Protein AF-A0A7M7MJ68-F1 (afdb_monomer_lite)

Structure (mmCIF, N/CA/C/O backbone):
data_AF-A0A7M7MJ68-F1
#
_entry.id   AF-A0A7M7MJ68-F1
#
loop_
_atom_site.group_PDB
_atom_site.id
_atom_site.type_symbol
_atom_site.label_atom_id
_atom_site.label_alt_id
_atom_site.label_comp_id
_atom_site.label_asym_id
_atom_site.label_entity_id
_atom_site.label_seq_id
_atom_site.pdbx_PDB_ins_code
_atom_site.Cartn_x
_atom_site.Cartn_y
_atom_site.Cartn_z
_atom_site.occupancy
_atom_site.B_iso_or_equiv
_atom_site.auth_seq_id
_atom_site.auth_comp_id
_atom_site.auth_asym_id
_atom_site.auth_atom_id
_atom_site.pdbx_PDB_model_num
ATOM 1 N N . MET A 1 1 ? 21.989 1.775 -0.861 1.00 37.28 1 MET A N 1
ATOM 2 C CA . MET A 1 1 ? 23.064 1.283 -1.743 1.00 37.28 1 MET A CA 1
ATOM 3 C C . MET A 1 1 ? 23.348 2.398 -2.724 1.00 37.28 1 MET A C 1
ATOM 5 O O . MET A 1 1 ? 22.452 2.780 -3.461 1.00 37.28 1 MET A O 1
ATOM 9 N N . THR A 1 2 ? 24.511 3.025 -2.608 1.00 38.31 2 THR A N 1
ATOM 10 C CA . THR A 1 2 ? 24.963 4.107 -3.486 1.00 38.31 2 THR A CA 1
ATOM 11 C C . THR A 1 2 ? 25.362 3.492 -4.821 1.00 38.31 2 THR A C 1
ATOM 13 O O . THR A 1 2 ? 26.315 2.719 -4.873 1.00 38.31 2 THR A O 1
ATOM 16 N N . GLY A 1 3 ? 24.589 3.762 -5.873 1.00 35.62 3 GLY A N 1
ATOM 17 C CA . GLY A 1 3 ? 24.965 3.388 -7.231 1.00 35.62 3 GLY A CA 1
ATOM 18 C C . GLY A 1 3 ? 26.154 4.240 -7.649 1.00 35.62 3 GLY A C 1
ATOM 19 O O . GLY A 1 3 ? 25.997 5.434 -7.885 1.00 35.62 3 GLY A O 1
ATOM 20 N N . ASN A 1 4 ? 27.342 3.641 -7.677 1.00 37.09 4 ASN A N 1
ATOM 21 C CA . ASN A 1 4 ? 28.483 4.241 -8.349 1.00 37.09 4 ASN A CA 1
ATOM 22 C C . ASN A 1 4 ? 28.156 4.262 -9.842 1.00 37.09 4 ASN A C 1
ATOM 24 O O . ASN A 1 4 ? 28.160 3.220 -10.493 1.00 37.09 4 ASN A O 1
ATOM 28 N N . VAL A 1 5 ? 27.847 5.445 -10.367 1.00 40.28 5 VAL A N 1
ATOM 29 C CA . VAL A 1 5 ? 27.936 5.705 -11.801 1.00 40.28 5 VAL A CA 1
ATOM 30 C C . VAL A 1 5 ? 29.425 5.781 -12.100 1.00 40.28 5 VAL A C 1
ATOM 32 O O . VAL A 1 5 ? 30.068 6.803 -11.867 1.00 40.28 5 VAL A O 1
ATOM 35 N N . THR A 1 6 ? 30.000 4.660 -12.521 1.00 37.22 6 THR A N 1
ATOM 36 C CA . THR A 1 6 ? 31.328 4.656 -13.123 1.00 37.22 6 THR A CA 1
ATOM 37 C C . THR A 1 6 ? 31.174 5.337 -14.476 1.00 37.22 6 THR A C 1
ATOM 39 O O . THR A 1 6 ? 30.720 4.723 -15.436 1.00 37.22 6 THR A O 1
ATOM 42 N N . VAL A 1 7 ? 31.469 6.634 -14.533 1.00 37.94 7 VAL A N 1
ATOM 43 C CA . VAL A 1 7 ? 31.654 7.322 -15.808 1.00 37.94 7 VAL A CA 1
ATOM 44 C C . VAL A 1 7 ? 32.914 6.710 -16.405 1.00 37.94 7 VAL A C 1
ATOM 46 O O . VAL A 1 7 ? 34.008 6.918 -15.883 1.00 37.94 7 VAL A O 1
ATOM 49 N N . HIS A 1 8 ? 32.759 5.884 -17.436 1.00 37.69 8 HIS A N 1
ATOM 50 C CA . HIS A 1 8 ? 33.880 5.473 -18.268 1.00 37.69 8 HIS A CA 1
ATOM 51 C C . HIS A 1 8 ? 34.315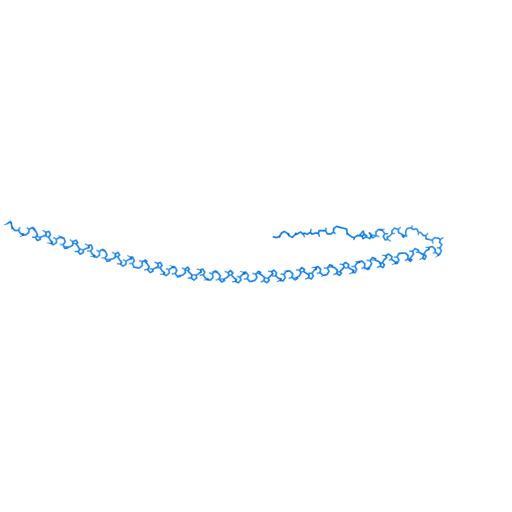 6.697 -19.085 1.00 37.69 8 HIS A C 1
ATOM 53 O O . HIS A 1 8 ? 33.897 6.895 -20.221 1.00 37.69 8 HIS A O 1
ATOM 59 N N . GLU A 1 9 ? 35.108 7.569 -18.460 1.00 46.34 9 GLU A N 1
ATOM 60 C CA . GLU A 1 9 ? 36.030 8.427 -19.194 1.00 46.34 9 GLU A CA 1
ATOM 61 C C . GLU A 1 9 ? 37.072 7.522 -19.867 1.00 46.34 9 GLU A C 1
ATOM 63 O O . GLU A 1 9 ? 37.619 6.621 -19.235 1.00 46.34 9 GLU A O 1
ATOM 68 N N . GLU A 1 10 ? 37.321 7.801 -21.146 1.00 52.50 10 GLU A N 1
ATOM 69 C CA . GLU A 1 10 ? 38.273 7.158 -22.063 1.00 52.50 10 GLU A CA 1
ATOM 70 C C . GLU A 1 10 ? 37.819 5.883 -22.791 1.00 52.50 10 GLU A C 1
ATOM 72 O O . GLU A 1 10 ? 38.078 4.759 -22.371 1.00 52.50 10 GLU A O 1
ATOM 77 N N . ALA A 1 11 ? 37.318 6.084 -24.015 1.00 38.62 11 ALA A N 1
ATOM 78 C CA . ALA A 1 11 ? 37.774 5.312 -25.171 1.00 38.62 11 ALA A CA 1
ATOM 79 C C . ALA A 1 11 ? 37.545 6.097 -26.477 1.00 38.62 11 ALA A C 1
ATOM 81 O O . ALA A 1 11 ? 36.457 6.083 -27.042 1.00 38.62 11 ALA A O 1
ATOM 82 N N . GLY A 1 12 ? 38.607 6.752 -26.959 1.00 40.28 12 GLY A N 1
ATOM 83 C CA . GLY A 1 12 ? 38.731 7.232 -28.338 1.00 40.28 12 GLY A CA 1
ATOM 84 C C . GLY A 1 12 ? 38.077 8.585 -28.617 1.00 40.28 12 GLY A C 1
ATOM 85 O O . GLY A 1 12 ? 36.864 8.736 -28.566 1.00 40.28 12 GLY A O 1
ATOM 86 N N . LEU A 1 13 ? 38.893 9.580 -28.970 1.00 44.41 13 LEU A N 1
ATOM 87 C CA . LEU A 1 13 ? 38.422 10.783 -29.652 1.00 44.41 13 LEU A CA 1
ATOM 88 C C . LEU A 1 13 ? 37.587 10.361 -30.870 1.00 44.41 13 LEU A C 1
ATOM 90 O O . LEU A 1 13 ? 38.153 9.906 -31.861 1.00 44.41 13 LEU A O 1
ATOM 94 N N . VAL A 1 14 ? 36.263 10.522 -30.803 1.00 48.34 14 VAL A N 1
ATOM 95 C CA . VAL A 1 14 ? 35.415 10.547 -32.000 1.00 48.34 14 VAL A CA 1
ATOM 96 C C . VAL A 1 14 ? 36.003 11.630 -32.905 1.00 48.34 14 VAL A C 1
ATOM 98 O O . VAL A 1 14 ? 36.075 12.784 -32.461 1.00 48.34 14 VAL A O 1
ATOM 101 N N . PRO A 1 15 ? 36.466 11.304 -34.129 1.00 50.25 15 PRO A N 1
ATOM 102 C CA . PRO A 1 15 ? 36.958 12.318 -35.040 1.00 50.25 15 PRO A CA 1
ATOM 103 C C . PRO A 1 15 ? 35.855 13.350 -35.233 1.00 50.25 15 PRO A C 1
ATOM 105 O O . PRO A 1 15 ? 34.744 13.015 -35.650 1.00 50.25 15 PRO A O 1
ATOM 108 N N . THR A 1 16 ? 36.111 14.604 -34.868 1.00 55.25 16 THR A N 1
ATOM 109 C CA . THR A 1 16 ? 35.090 15.639 -35.042 1.00 55.25 16 THR A CA 1
ATOM 110 C C . THR A 1 16 ? 34.801 15.801 -36.531 1.00 55.25 16 THR A C 1
ATOM 112 O O . THR A 1 16 ? 35.663 15.551 -37.377 1.00 55.25 16 THR A O 1
ATOM 115 N N . SER A 1 17 ? 33.608 16.279 -36.887 1.00 52.72 17 SER A N 1
ATOM 116 C CA . SER A 1 17 ? 33.256 16.560 -38.289 1.00 52.72 17 SER A CA 1
ATOM 117 C C . SER A 1 17 ? 34.311 17.442 -38.976 1.00 52.72 17 SER A C 1
ATOM 119 O O . SER A 1 17 ? 34.560 17.309 -40.165 1.00 52.72 17 SER A O 1
ATOM 121 N N . GLN A 1 18 ? 34.987 18.303 -38.210 1.00 48.75 18 GLN A N 1
ATOM 122 C CA . GLN A 1 18 ? 36.106 19.128 -38.668 1.00 48.75 18 GLN A CA 1
ATOM 123 C C . GLN A 1 18 ? 37.388 18.338 -38.953 1.00 48.75 18 GLN A C 1
ATOM 125 O O . GLN A 1 18 ? 38.058 18.656 -39.927 1.00 48.75 18 GLN A O 1
ATOM 130 N N . GLN A 1 19 ? 37.711 17.306 -38.171 1.00 54.25 19 GLN A N 1
ATOM 131 C CA . GLN A 1 19 ? 38.866 16.432 -38.418 1.00 54.25 19 GLN A CA 1
ATOM 132 C C . GLN A 1 19 ? 38.672 15.554 -39.661 1.00 54.25 19 GLN A C 1
ATOM 134 O O . GLN A 1 19 ? 39.630 15.294 -40.384 1.00 54.25 19 GLN A O 1
ATOM 139 N N . LEU A 1 20 ? 37.426 15.169 -39.956 1.00 53.72 20 LEU A N 1
ATOM 140 C CA . LEU A 1 20 ? 37.065 14.499 -41.210 1.00 53.72 20 LEU A CA 1
ATOM 141 C C . LEU A 1 20 ? 37.148 15.451 -42.418 1.00 53.72 20 LEU A C 1
ATOM 143 O O . LEU A 1 20 ? 37.425 15.015 -43.530 1.00 53.72 20 LEU A O 1
ATOM 147 N N . LEU A 1 21 ? 36.939 16.757 -42.205 1.00 52.16 21 LEU A N 1
ATOM 148 C CA . LEU A 1 21 ? 36.882 17.767 -43.268 1.00 52.16 21 LEU A CA 1
ATOM 149 C C . LEU A 1 21 ? 38.212 18.488 -43.546 1.00 52.16 21 LEU A C 1
ATOM 151 O O . LEU A 1 21 ? 38.379 19.047 -44.628 1.00 52.16 21 LEU A O 1
ATOM 155 N N . THR A 1 22 ? 39.180 18.474 -42.624 1.00 53.56 22 THR A N 1
ATOM 156 C CA . THR A 1 22 ? 40.481 19.160 -42.789 1.00 53.56 22 THR A CA 1
ATOM 157 C C . THR A 1 22 ? 41.324 18.651 -43.961 1.00 53.56 22 THR A C 1
ATOM 159 O O . THR A 1 22 ? 42.250 19.329 -44.388 1.00 53.56 22 THR A O 1
ATOM 162 N N . GLY A 1 23 ? 40.973 17.494 -44.515 1.00 47.38 23 GLY A N 1
ATOM 163 C CA . GLY A 1 23 ? 41.588 16.911 -45.700 1.00 47.38 23 GLY A CA 1
ATOM 164 C C . GLY A 1 23 ? 41.073 17.414 -47.057 1.00 47.38 23 GLY A C 1
ATOM 165 O O . GLY A 1 23 ? 41.645 17.076 -48.088 1.00 47.38 23 GLY A O 1
ATOM 166 N N . PHE A 1 24 ? 39.997 18.209 -47.075 1.00 47.88 24 PHE A N 1
ATOM 167 C CA . PHE A 1 24 ? 39.330 18.670 -48.303 1.00 47.88 24 PHE A CA 1
ATOM 168 C C . PHE A 1 24 ? 39.857 20.012 -48.841 1.00 47.88 24 PHE A C 1
ATOM 170 O O . PHE A 1 24 ? 39.396 20.471 -49.884 1.00 47.88 24 PHE A O 1
ATOM 177 N N . ALA A 1 25 ? 40.773 20.677 -48.127 1.00 47.44 25 ALA A N 1
ATOM 178 C CA . ALA A 1 25 ? 41.186 22.050 -48.434 1.00 47.44 25 ALA A CA 1
ATOM 179 C C . ALA A 1 25 ? 42.385 22.168 -49.395 1.00 47.44 25 ALA A C 1
ATOM 181 O O . ALA A 1 25 ? 42.712 23.283 -49.798 1.00 47.44 25 ALA A O 1
ATOM 182 N N . GLU A 1 26 ? 43.025 21.062 -49.781 1.00 50.34 26 GLU A N 1
ATOM 183 C CA . GLU A 1 26 ? 44.130 21.078 -50.745 1.00 50.34 26 GLU A CA 1
ATOM 184 C C . GLU A 1 26 ? 43.728 20.339 -52.026 1.00 50.34 26 GLU A C 1
ATOM 186 O O . GLU A 1 26 ? 43.480 19.135 -52.017 1.00 50.34 26 GLU A O 1
ATOM 191 N N . GLU A 1 27 ? 43.645 21.074 -53.140 1.00 47.41 27 GLU A N 1
ATOM 192 C CA . GLU A 1 27 ? 43.479 20.498 -54.478 1.00 47.41 27 GLU A CA 1
ATOM 193 C C . GLU A 1 27 ? 44.678 19.582 -54.800 1.00 47.41 27 GLU A C 1
ATOM 195 O O . GLU A 1 27 ? 45.815 20.064 -54.852 1.00 47.41 27 GLU A O 1
ATOM 200 N N . PRO A 1 28 ? 44.477 18.274 -55.059 1.00 51.44 28 PRO A N 1
ATOM 201 C CA . PRO A 1 28 ? 45.574 17.394 -55.421 1.00 51.44 28 PRO A CA 1
ATOM 202 C C . PRO A 1 28 ? 45.905 17.600 -56.900 1.00 51.44 28 PRO A C 1
ATOM 204 O O . PRO A 1 28 ? 45.267 17.049 -57.797 1.00 51.44 28 PRO A O 1
ATOM 207 N N . ASN A 1 29 ? 46.936 18.395 -57.162 1.00 52.28 29 ASN A N 1
ATOM 208 C CA . ASN A 1 29 ? 47.487 18.602 -58.496 1.00 52.28 29 ASN A CA 1
ATOM 209 C C . ASN A 1 29 ? 48.436 17.440 -58.877 1.00 52.28 29 ASN A C 1
ATOM 211 O O . ASN A 1 29 ? 49.609 17.670 -59.130 1.00 52.28 29 ASN A O 1
ATOM 215 N N . ASP A 1 30 ? 47.957 16.189 -58.810 1.00 51.00 30 ASP A N 1
ATOM 216 C CA . ASP A 1 30 ? 48.544 15.004 -59.466 1.00 51.00 30 ASP A CA 1
ATOM 217 C C . ASP A 1 30 ? 47.667 13.755 -59.227 1.00 51.00 30 ASP A C 1
ATOM 219 O O . ASP A 1 30 ? 47.378 13.375 -58.089 1.00 51.00 30 ASP A O 1
ATOM 223 N N . SER A 1 31 ? 47.236 13.091 -60.306 1.00 52.19 31 SER A N 1
ATOM 224 C CA . SER A 1 31 ? 46.158 12.076 -60.280 1.00 52.19 31 SER A CA 1
ATOM 225 C C . SER A 1 31 ? 46.410 10.835 -59.402 1.00 52.19 31 SER A C 1
ATOM 227 O O . SER A 1 31 ? 45.450 10.240 -58.924 1.00 52.19 31 SER A O 1
ATOM 229 N N . LEU A 1 32 ? 47.669 10.478 -59.110 1.00 50.03 32 LEU A N 1
ATOM 230 C CA . LEU A 1 32 ? 48.012 9.369 -58.199 1.00 50.03 32 LEU A CA 1
ATOM 231 C C . LEU A 1 32 ? 47.960 9.757 -56.711 1.00 50.03 32 LEU A C 1
ATOM 233 O O . LEU A 1 32 ? 47.700 8.908 -55.859 1.00 50.03 32 LEU A O 1
ATOM 237 N N . TYR A 1 33 ? 48.204 11.028 -56.379 1.00 52.06 33 TYR A N 1
ATOM 238 C CA . TYR A 1 33 ? 48.145 11.509 -54.995 1.00 52.06 33 TYR A CA 1
ATOM 239 C C . TYR A 1 33 ? 46.695 11.665 -54.519 1.00 52.06 33 TYR A C 1
ATOM 241 O O . TYR A 1 33 ? 46.392 11.379 -53.361 1.00 52.06 33 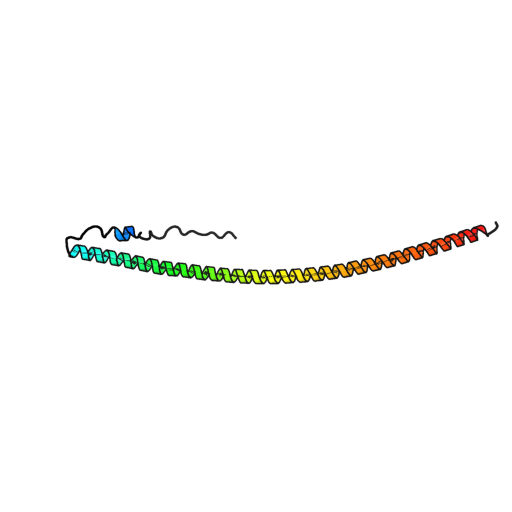TYR A O 1
ATOM 249 N N . GLY A 1 34 ? 45.785 12.037 -55.428 1.00 54.84 34 GLY A N 1
ATOM 250 C CA . GLY A 1 34 ? 44.349 12.118 -55.148 1.00 54.84 34 GLY A CA 1
ATOM 251 C C . GLY A 1 34 ? 43.719 10.765 -54.794 1.00 54.84 34 GLY A C 1
ATOM 252 O O . GLY A 1 34 ? 42.983 10.677 -53.814 1.00 54.84 34 GLY A O 1
ATOM 253 N N . GLU A 1 35 ? 44.048 9.687 -55.518 1.00 59.03 35 GLU A N 1
ATOM 254 C CA . GLU A 1 35 ? 43.515 8.341 -55.232 1.00 59.03 35 GLU A CA 1
ATOM 255 C C . GLU A 1 35 ? 43.963 7.804 -53.863 1.00 59.03 35 GLU A C 1
ATOM 257 O O . GLU A 1 35 ? 43.161 7.225 -53.123 1.00 59.03 35 GLU A O 1
ATOM 262 N N . SER A 1 36 ? 45.223 8.044 -53.481 1.00 65.44 36 SER A N 1
ATOM 263 C CA . SER A 1 36 ? 45.747 7.636 -52.170 1.00 65.44 36 SER A CA 1
ATOM 264 C C . SER A 1 36 ? 45.052 8.365 -51.015 1.00 65.44 36 SER A C 1
ATOM 266 O O . SER A 1 36 ? 44.791 7.760 -49.970 1.00 65.44 36 SER A O 1
ATOM 268 N N . GLN A 1 37 ? 44.737 9.652 -51.184 1.00 62.84 37 GLN A N 1
ATOM 269 C CA . GLN A 1 37 ? 44.022 10.431 -50.171 1.00 62.84 37 GLN A CA 1
ATOM 270 C C . GLN A 1 37 ? 42.564 9.977 -50.053 1.00 62.84 37 GLN A C 1
ATOM 272 O O . GLN A 1 37 ? 42.100 9.717 -48.947 1.00 62.84 37 GLN A O 1
ATOM 277 N N . ILE A 1 38 ? 41.872 9.775 -51.181 1.00 69.62 38 ILE A N 1
ATOM 278 C CA . ILE A 1 38 ? 40.493 9.259 -51.213 1.00 69.62 38 ILE A CA 1
ATOM 279 C C . ILE A 1 38 ? 40.396 7.893 -50.524 1.00 69.62 38 ILE A C 1
ATOM 281 O O . ILE A 1 38 ? 39.501 7.685 -49.709 1.00 69.62 38 ILE A O 1
ATOM 285 N N . THR A 1 39 ? 41.341 6.989 -50.786 1.00 73.88 39 THR A N 1
ATOM 286 C CA . THR A 1 39 ? 41.380 5.662 -50.146 1.00 73.88 39 THR A CA 1
ATOM 287 C C . THR A 1 39 ? 41.548 5.771 -48.628 1.00 73.88 39 THR A C 1
ATOM 289 O O . THR A 1 39 ? 40.869 5.078 -47.877 1.00 73.88 39 THR A O 1
ATOM 292 N N . THR A 1 40 ? 42.401 6.690 -48.167 1.00 70.44 40 THR A N 1
ATOM 293 C CA . THR A 1 40 ? 42.604 6.946 -46.731 1.00 70.44 40 THR A CA 1
ATOM 294 C C . THR A 1 40 ? 41.347 7.524 -46.070 1.00 70.44 40 THR A C 1
ATOM 296 O O . THR A 1 40 ? 41.029 7.165 -44.938 1.00 70.44 40 THR A O 1
ATOM 299 N N . TYR A 1 41 ? 40.604 8.393 -46.766 1.00 70.69 41 TYR A N 1
ATOM 300 C CA . TYR A 1 41 ? 39.328 8.904 -46.257 1.00 70.69 41 TYR A CA 1
ATOM 301 C C . TYR A 1 41 ? 38.259 7.817 -46.196 1.00 70.69 41 TYR A C 1
ATOM 303 O O . TYR A 1 41 ? 37.531 7.748 -45.215 1.00 70.69 41 TYR A O 1
ATOM 311 N N . LEU A 1 42 ? 38.167 6.955 -47.209 1.00 73.31 42 LEU A N 1
ATOM 312 C CA . LEU A 1 42 ? 37.205 5.853 -47.202 1.00 73.31 42 LEU A CA 1
ATOM 313 C C . LEU A 1 42 ? 37.446 4.898 -46.023 1.00 73.31 42 LEU A C 1
ATOM 315 O O . LEU A 1 42 ? 36.495 4.590 -45.315 1.00 73.31 42 LEU A O 1
ATOM 319 N N . ASP A 1 43 ? 38.702 4.532 -45.747 1.00 74.38 43 ASP A N 1
ATOM 320 C CA . ASP A 1 43 ? 39.067 3.692 -44.592 1.00 74.38 43 ASP A CA 1
ATOM 321 C C . ASP A 1 43 ? 38.739 4.367 -43.243 1.00 74.38 43 ASP A C 1
ATOM 323 O O . ASP A 1 43 ? 38.296 3.711 -42.299 1.00 74.38 43 ASP A O 1
ATOM 327 N N . SER A 1 44 ? 38.905 5.693 -43.131 1.00 72.62 44 SER A N 1
ATOM 328 C CA . SER A 1 44 ? 38.549 6.413 -41.899 1.00 72.62 44 SER A CA 1
ATOM 329 C C . SER A 1 44 ? 37.036 6.547 -41.705 1.00 72.62 44 SER A C 1
ATOM 331 O O . SER A 1 44 ? 36.558 6.431 -40.575 1.00 72.62 44 SER A O 1
ATOM 333 N N . PHE A 1 45 ? 36.276 6.731 -42.789 1.00 74.19 45 PHE A N 1
ATOM 334 C CA . PHE A 1 45 ? 34.815 6.715 -42.750 1.00 74.19 45 PHE A CA 1
ATOM 335 C C . PHE A 1 45 ? 34.270 5.331 -42.401 1.00 74.19 45 PHE A C 1
ATOM 337 O O . PHE A 1 45 ? 33.366 5.245 -41.576 1.00 74.19 45 PHE A O 1
ATOM 344 N N . GLU A 1 46 ? 34.829 4.262 -42.969 1.00 82.12 46 GLU A N 1
ATOM 345 C CA . GLU A 1 46 ? 34.431 2.883 -42.666 1.00 82.12 46 GLU A CA 1
ATOM 346 C C . GLU A 1 46 ? 34.617 2.577 -41.172 1.00 82.12 46 GLU A C 1
ATOM 348 O O . GLU A 1 46 ? 33.668 2.176 -40.502 1.00 82.12 46 GLU A O 1
ATOM 353 N N . LYS A 1 47 ? 35.774 2.929 -40.599 1.00 77.69 47 LYS A N 1
ATOM 354 C CA . LYS A 1 47 ? 36.031 2.794 -39.153 1.00 77.69 47 LYS A CA 1
ATOM 355 C C . LYS A 1 47 ? 35.094 3.632 -38.284 1.00 77.69 47 LYS A C 1
ATOM 357 O O . LYS A 1 47 ? 34.708 3.203 -37.198 1.00 77.69 47 LYS A O 1
ATOM 362 N N . ALA A 1 48 ? 34.740 4.839 -38.728 1.00 74.69 48 ALA A N 1
ATOM 363 C CA . ALA A 1 48 ? 33.792 5.682 -38.005 1.00 74.69 48 ALA A CA 1
ATOM 364 C C . ALA A 1 48 ? 32.380 5.075 -38.009 1.00 74.69 48 ALA A C 1
ATOM 366 O O . ALA A 1 48 ? 31.690 5.143 -36.993 1.00 74.69 48 ALA A O 1
ATOM 367 N N . VAL A 1 49 ? 31.966 4.458 -39.120 1.00 80.81 49 VAL A N 1
ATOM 368 C CA . VAL A 1 49 ? 30.693 3.731 -39.216 1.00 80.81 49 VAL A CA 1
ATOM 369 C C . VAL A 1 49 ? 30.699 2.518 -38.289 1.00 80.81 49 VAL A C 1
ATOM 371 O O . VAL A 1 49 ? 29.796 2.410 -37.465 1.00 80.81 49 VAL A O 1
ATOM 374 N N . GLU A 1 50 ? 31.738 1.679 -38.331 1.00 82.12 50 GLU A N 1
ATOM 375 C CA . GLU A 1 50 ? 31.864 0.514 -37.439 1.00 82.12 50 GLU A CA 1
ATOM 376 C C . GLU A 1 50 ? 31.780 0.909 -35.955 1.00 82.12 50 GLU A C 1
ATOM 378 O O . GLU A 1 50 ? 31.099 0.258 -35.161 1.00 82.12 50 GLU A O 1
ATOM 383 N N . TYR A 1 51 ? 32.437 2.009 -35.573 1.00 81.00 51 TYR A N 1
ATOM 384 C CA . TYR A 1 51 ? 32.382 2.521 -34.204 1.00 81.00 51 TYR A CA 1
ATOM 385 C C . TYR A 1 51 ? 30.976 2.991 -33.813 1.00 81.00 51 TYR A C 1
ATOM 387 O O . TYR A 1 51 ? 30.510 2.702 -32.710 1.00 81.00 51 TYR A O 1
ATOM 395 N N . LEU A 1 52 ? 30.288 3.711 -34.704 1.00 82.69 52 LEU A N 1
ATOM 396 C CA . LEU A 1 52 ? 28.928 4.183 -34.447 1.00 82.69 52 LEU A CA 1
ATOM 397 C C . LEU A 1 52 ? 27.935 3.021 -34.337 1.00 82.69 52 LEU A C 1
ATOM 399 O O . LEU A 1 52 ? 27.089 3.048 -33.448 1.00 82.69 52 LEU A O 1
ATOM 403 N N . GLU A 1 53 ? 28.065 1.986 -35.168 1.00 88.12 53 GLU A N 1
ATOM 404 C CA . GLU A 1 53 ? 27.232 0.777 -35.100 1.00 88.12 53 GLU A CA 1
ATOM 405 C C . GLU A 1 53 ? 27.456 -0.005 -33.793 1.00 88.12 53 GLU A C 1
ATOM 407 O O . GLU A 1 53 ? 26.502 -0.475 -33.158 1.00 88.12 53 GLU A O 1
ATOM 412 N N . ALA A 1 54 ? 28.713 -0.113 -33.346 1.00 85.50 54 ALA A N 1
ATOM 413 C CA . ALA A 1 54 ? 29.043 -0.713 -32.056 1.00 85.50 54 ALA A CA 1
ATOM 414 C C . ALA A 1 54 ? 28.446 0.099 -30.894 1.00 85.50 54 ALA A C 1
ATOM 416 O O . ALA A 1 54 ? 27.791 -0.463 -30.014 1.00 85.50 54 ALA A O 1
ATOM 417 N N . SER A 1 55 ? 28.597 1.425 -30.933 1.00 83.62 55 SER A N 1
ATOM 418 C CA . SER A 1 55 ? 28.051 2.331 -29.921 1.00 83.62 55 SER A CA 1
ATOM 419 C C . SER A 1 55 ? 26.518 2.301 -29.877 1.00 83.62 55 SER A C 1
ATOM 421 O O . SER A 1 55 ? 25.936 2.248 -28.795 1.00 83.62 55 SER A O 1
ATOM 423 N N . GLU A 1 56 ? 25.844 2.255 -31.030 1.00 88.31 56 GLU A N 1
ATOM 424 C CA . GLU A 1 56 ? 24.388 2.086 -31.108 1.00 88.31 56 GLU A CA 1
ATOM 425 C C . GLU A 1 56 ? 23.946 0.778 -30.440 1.00 88.31 56 GLU A C 1
ATOM 427 O O . GLU A 1 56 ? 22.976 0.758 -29.678 1.00 88.31 56 GLU A O 1
ATOM 432 N N . THR A 1 57 ? 24.680 -0.308 -30.686 1.00 91.94 57 THR A N 1
ATOM 433 C CA . THR A 1 57 ? 24.399 -1.616 -30.088 1.00 91.94 57 THR A CA 1
ATOM 434 C C . THR A 1 57 ? 24.526 -1.577 -28.563 1.00 91.94 57 THR A C 1
ATOM 436 O O . THR A 1 57 ? 23.653 -2.096 -27.862 1.00 91.94 57 THR A O 1
ATOM 439 N N . GLU A 1 58 ? 25.573 -0.937 -28.040 1.00 91.25 58 GLU A N 1
ATOM 440 C CA . GLU A 1 58 ? 25.786 -0.772 -26.597 1.00 91.25 58 GLU A CA 1
ATOM 441 C C . GLU A 1 58 ? 24.690 0.080 -25.950 1.00 91.25 58 GLU A C 1
ATOM 443 O O . GLU A 1 58 ? 24.080 -0.348 -24.966 1.00 91.25 58 GLU A O 1
ATOM 448 N N . PHE A 1 59 ? 24.364 1.237 -26.535 1.00 92.25 59 PHE A N 1
ATOM 449 C CA . PHE A 1 59 ? 23.295 2.094 -26.018 1.00 92.25 59 PHE A CA 1
ATOM 450 C C . PHE A 1 59 ? 21.940 1.397 -26.038 1.00 92.25 59 PHE A C 1
ATOM 452 O O . PHE A 1 59 ? 21.151 1.534 -25.103 1.00 92.25 59 PHE A O 1
ATOM 459 N N . ARG A 1 60 ? 21.658 0.608 -27.076 1.00 93.94 60 ARG A N 1
ATOM 460 C CA . ARG A 1 60 ? 20.419 -0.163 -27.148 1.00 93.94 60 ARG A CA 1
ATOM 461 C C . ARG A 1 60 ? 20.333 -1.205 -26.031 1.00 93.94 60 ARG A C 1
ATOM 463 O O . ARG A 1 60 ? 19.277 -1.341 -25.417 1.00 93.94 60 ARG A O 1
ATOM 470 N N . ALA A 1 61 ? 21.434 -1.891 -25.729 1.00 93.81 61 ALA A N 1
ATOM 471 C CA . ALA A 1 61 ? 21.490 -2.833 -24.615 1.00 93.81 61 ALA A CA 1
ATOM 472 C C . ALA A 1 61 ? 21.295 -2.137 -23.255 1.00 93.81 61 ALA A C 1
ATOM 474 O O . ALA A 1 61 ? 20.621 -2.677 -22.374 1.00 93.81 61 ALA A O 1
ATOM 475 N N . GLU A 1 62 ? 21.842 -0.930 -23.084 1.00 96.50 62 GLU A N 1
ATOM 476 C CA . GLU A 1 62 ? 21.633 -0.123 -21.879 1.00 96.50 62 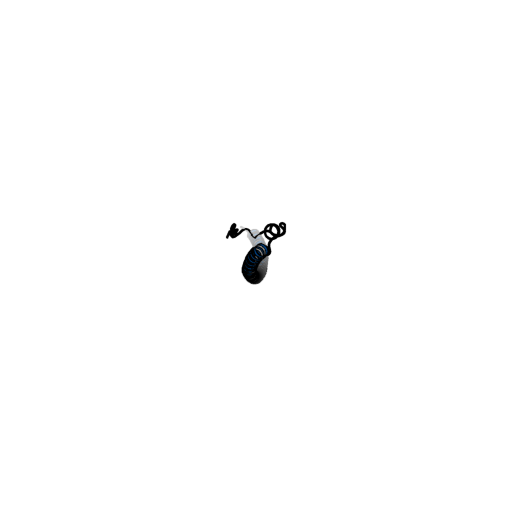GLU A CA 1
ATOM 477 C C . GLU A 1 62 ? 20.163 0.291 -21.718 1.00 96.50 62 GLU A C 1
ATOM 479 O O . GLU A 1 62 ? 19.595 0.140 -20.632 1.00 96.50 62 GLU A O 1
ATOM 484 N N . VAL A 1 63 ? 19.516 0.738 -22.800 1.00 96.69 63 VAL A N 1
ATOM 485 C CA . VAL A 1 63 ? 18.082 1.068 -22.809 1.00 96.69 63 VAL A CA 1
ATOM 486 C C . VAL A 1 63 ? 17.241 -0.147 -22.419 1.00 96.69 63 VAL A C 1
ATOM 488 O O . VAL A 1 63 ? 16.403 -0.039 -21.524 1.00 96.69 63 VAL A O 1
ATOM 491 N N . ASP A 1 64 ? 17.505 -1.316 -23.007 1.00 97.62 64 ASP A N 1
ATOM 492 C CA . ASP A 1 64 ? 16.783 -2.553 -22.683 1.00 97.62 64 ASP A CA 1
ATOM 493 C C . ASP A 1 64 ? 16.957 -2.946 -21.201 1.00 97.62 64 ASP A C 1
ATOM 495 O O . ASP A 1 64 ? 16.008 -3.380 -20.534 1.00 97.62 64 ASP A O 1
ATOM 499 N N . ALA A 1 65 ? 18.159 -2.758 -20.646 1.00 97.19 65 ALA A N 1
ATOM 500 C CA . ALA A 1 65 ? 18.437 -3.020 -19.238 1.00 97.19 65 ALA A CA 1
ATOM 501 C C . ALA A 1 65 ? 17.690 -2.049 -18.307 1.00 97.19 65 ALA A C 1
ATOM 503 O O . ALA A 1 65 ? 17.117 -2.481 -17.299 1.00 97.19 65 ALA A O 1
ATOM 504 N N . LEU A 1 66 ? 17.664 -0.755 -18.637 1.00 97.75 66 LEU A N 1
ATOM 505 C CA . LEU A 1 66 ? 16.924 0.261 -17.883 1.00 97.75 66 LEU A CA 1
ATOM 506 C C . LEU A 1 66 ? 15.415 0.006 -17.934 1.00 97.75 66 LEU A C 1
ATOM 508 O O . LEU A 1 66 ? 14.751 0.049 -16.896 1.00 97.75 66 LEU A O 1
ATOM 512 N N . ASP A 1 67 ? 14.881 -0.361 -19.096 1.00 98.31 67 ASP A N 1
ATOM 513 C CA . ASP A 1 67 ? 13.479 -0.748 -19.260 1.00 98.31 67 ASP A CA 1
ATOM 514 C C . ASP A 1 67 ? 13.111 -1.939 -18.371 1.00 98.31 67 ASP A C 1
ATOM 516 O O . ASP A 1 67 ? 12.054 -1.952 -17.726 1.00 98.31 67 ASP A O 1
ATOM 520 N N . GLN A 1 68 ? 13.988 -2.941 -18.282 1.00 97.94 68 GLN A N 1
ATOM 521 C CA . GLN A 1 68 ? 13.772 -4.078 -17.394 1.00 97.94 68 GLN A CA 1
ATOM 522 C C . GLN A 1 68 ? 13.805 -3.664 -15.915 1.00 97.94 68 GLN A C 1
ATOM 524 O O . GLN A 1 68 ? 12.994 -4.153 -15.121 1.00 97.94 68 GLN A O 1
ATOM 529 N N . GLN A 1 69 ? 14.699 -2.749 -15.528 1.00 98.25 69 GLN A N 1
ATOM 530 C CA . GLN A 1 69 ? 14.732 -2.211 -14.166 1.00 98.25 69 GLN A CA 1
ATOM 531 C C . GLN A 1 69 ? 13.444 -1.456 -13.825 1.00 98.25 69 GLN A C 1
ATOM 533 O O . GLN A 1 69 ? 12.879 -1.685 -12.755 1.00 98.25 69 GLN A O 1
ATOM 538 N N . ILE A 1 70 ? 12.931 -0.626 -14.738 1.00 97.62 70 ILE A N 1
ATOM 539 C CA . ILE A 1 70 ? 11.666 0.101 -14.559 1.00 97.62 70 ILE A CA 1
ATOM 540 C C . ILE A 1 70 ? 10.510 -0.878 -14.328 1.00 97.62 70 ILE A C 1
ATOM 542 O O . ILE A 1 70 ? 9.744 -0.718 -13.376 1.00 97.62 70 ILE A O 1
ATOM 546 N N . ARG A 1 71 ? 10.407 -1.939 -15.140 1.00 98.12 71 ARG A N 1
ATOM 547 C CA . ARG A 1 71 ? 9.373 -2.976 -14.963 1.00 98.12 71 ARG A CA 1
ATOM 548 C C . ARG A 1 71 ? 9.475 -3.658 -13.601 1.00 98.12 71 ARG A C 1
ATOM 550 O O . ARG A 1 71 ? 8.456 -3.861 -12.943 1.00 98.12 71 ARG A O 1
ATOM 557 N N . ASN A 1 72 ? 10.692 -3.977 -13.163 1.00 98.06 72 ASN A N 1
ATOM 558 C CA . ASN A 1 72 ? 10.922 -4.602 -11.862 1.00 98.06 72 ASN A CA 1
ATOM 559 C C . ASN A 1 72 ? 10.518 -3.675 -10.705 1.00 98.06 72 ASN A C 1
ATOM 561 O O . ASN A 1 72 ? 9.868 -4.128 -9.762 1.00 98.06 72 ASN A O 1
ATOM 565 N N . TYR A 1 73 ? 10.863 -2.385 -10.778 1.00 98.25 73 TYR A N 1
ATOM 566 C CA . TYR A 1 73 ? 10.482 -1.409 -9.757 1.00 98.25 73 TYR A CA 1
ATOM 567 C C . TYR A 1 73 ? 8.972 -1.184 -9.699 1.00 98.25 73 TYR A C 1
ATOM 569 O O . TYR A 1 73 ? 8.419 -1.138 -8.602 1.00 98.25 73 TYR A O 1
ATOM 577 N N . ASN A 1 74 ? 8.295 -1.117 -10.845 1.00 98.31 74 ASN A N 1
ATOM 578 C CA . ASN A 1 74 ? 6.837 -0.999 -10.885 1.00 98.31 74 ASN A CA 1
ATOM 579 C C . ASN A 1 74 ? 6.156 -2.215 -10.240 1.00 98.31 74 ASN A C 1
ATOM 581 O O . ASN A 1 74 ? 5.301 -2.046 -9.376 1.00 98.31 74 ASN A O 1
ATOM 585 N N . ALA A 1 75 ? 6.609 -3.433 -10.553 1.00 98.12 75 ALA A N 1
ATOM 586 C CA . ALA A 1 75 ? 6.074 -4.644 -9.928 1.00 98.12 75 ALA A CA 1
ATOM 587 C C . ALA A 1 75 ? 6.285 -4.673 -8.400 1.00 98.12 75 ALA A C 1
ATOM 589 O O . ALA A 1 75 ? 5.448 -5.184 -7.656 1.00 98.12 75 ALA A O 1
ATOM 590 N N . GLU A 1 76 ? 7.404 -4.137 -7.911 1.00 98.31 76 GLU A N 1
ATOM 591 C CA . GLU A 1 76 ? 7.663 -4.028 -6.474 1.00 98.31 76 GLU A CA 1
ATOM 592 C C . GLU A 1 76 ? 6.793 -2.952 -5.803 1.00 98.31 76 GLU A C 1
ATOM 594 O O . GLU A 1 76 ? 6.330 -3.154 -4.678 1.00 98.31 76 GLU A O 1
ATOM 599 N N . LEU A 1 77 ? 6.529 -1.831 -6.483 1.00 97.94 77 LEU A N 1
ATOM 600 C CA . LEU A 1 77 ? 5.593 -0.811 -6.005 1.00 97.94 77 LEU A CA 1
ATOM 601 C C . LEU A 1 77 ? 4.178 -1.375 -5.861 1.00 97.94 77 LEU A C 1
ATOM 603 O O . LEU A 1 77 ? 3.560 -1.169 -4.815 1.00 97.94 77 LEU A O 1
ATOM 607 N N . ASP A 1 78 ? 3.710 -2.144 -6.844 1.00 98.06 78 ASP A N 1
ATOM 608 C CA . ASP A 1 78 ? 2.390 -2.780 -6.808 1.00 98.06 78 ASP A CA 1
ATOM 609 C C . ASP A 1 78 ? 2.263 -3.734 -5.611 1.00 98.06 78 ASP A C 1
ATOM 611 O O . ASP A 1 78 ? 1.342 -3.608 -4.799 1.00 98.06 78 ASP A O 1
ATOM 615 N N . ARG A 1 79 ? 3.252 -4.615 -5.401 1.00 98.00 79 ARG A N 1
ATOM 616 C CA . ARG A 1 79 ? 3.280 -5.521 -4.234 1.00 98.00 79 ARG A CA 1
ATOM 617 C C . ARG A 1 79 ? 3.251 -4.770 -2.906 1.00 98.00 79 ARG A C 1
ATOM 619 O O . ARG A 1 79 ? 2.603 -5.202 -1.952 1.00 98.00 79 ARG A O 1
ATOM 626 N N . ARG A 1 80 ? 3.970 -3.648 -2.810 1.00 97.88 80 ARG A N 1
ATOM 627 C CA . ARG A 1 80 ? 3.992 -2.821 -1.594 1.00 97.88 80 ARG A CA 1
ATOM 628 C C . ARG A 1 80 ? 2.662 -2.122 -1.356 1.00 97.88 80 ARG A C 1
ATOM 630 O O . ARG A 1 80 ? 2.240 -2.034 -0.203 1.00 97.88 80 ARG A O 1
ATOM 637 N N . ALA A 1 81 ? 2.001 -1.657 -2.411 1.00 98.25 81 ALA A N 1
ATOM 638 C CA . ALA A 1 81 ? 0.672 -1.069 -2.321 1.00 98.25 81 ALA A CA 1
ATOM 639 C C . ALA A 1 81 ? -0.360 -2.099 -1.825 1.00 98.25 81 ALA A C 1
ATOM 641 O O . ALA A 1 81 ? -1.120 -1.809 -0.899 1.00 98.25 81 ALA A O 1
ATOM 642 N N . GLU A 1 82 ? -0.325 -3.325 -2.354 1.00 98.06 82 GLU A N 1
ATOM 643 C CA . GLU A 1 82 ? -1.169 -4.435 -1.889 1.00 98.06 82 GLU A CA 1
ATOM 644 C C . GLU A 1 82 ? -0.908 -4.777 -0.415 1.00 98.06 82 GLU A C 1
ATOM 646 O O . GLU A 1 82 ? -1.841 -4.880 0.388 1.00 98.06 82 GLU A O 1
ATOM 651 N N . ALA A 1 83 ? 0.364 -4.897 -0.022 1.00 97.94 83 ALA A N 1
ATOM 652 C CA . ALA A 1 83 ? 0.737 -5.175 1.362 1.00 97.94 83 ALA A CA 1
ATOM 653 C C . ALA A 1 83 ? 0.266 -4.069 2.322 1.00 97.94 83 ALA A C 1
ATOM 655 O O . ALA A 1 83 ? -0.234 -4.367 3.411 1.00 97.94 83 ALA A O 1
ATOM 656 N N . LEU A 1 84 ? 0.384 -2.799 1.919 1.00 97.94 84 LEU A N 1
ATOM 657 C CA . LEU A 1 84 ? -0.104 -1.663 2.698 1.00 97.94 84 LEU A CA 1
ATOM 658 C C . LEU A 1 84 ? -1.627 -1.714 2.865 1.00 97.94 84 LEU A C 1
ATOM 660 O O . LEU A 1 84 ? -2.117 -1.534 3.981 1.00 97.94 84 LEU A O 1
ATOM 664 N N . SER A 1 85 ? -2.360 -2.012 1.790 1.00 98.06 85 SER A N 1
ATOM 665 C CA . SER A 1 85 ? -3.818 -2.162 1.825 1.00 98.06 85 SER A CA 1
ATOM 666 C C . SER A 1 85 ? -4.248 -3.255 2.813 1.00 98.06 85 SER A C 1
ATOM 668 O O . SER A 1 85 ? -5.094 -3.021 3.679 1.00 98.06 85 SER A O 1
ATOM 670 N N . LEU A 1 86 ? -3.577 -4.411 2.790 1.00 98.25 86 LEU A N 1
ATOM 671 C CA . LEU A 1 86 ? -3.848 -5.507 3.724 1.00 98.25 86 LEU A CA 1
ATOM 672 C C . LEU A 1 86 ? -3.580 -5.116 5.187 1.00 98.25 86 LEU A C 1
ATOM 674 O O . LEU A 1 86 ? -4.316 -5.513 6.095 1.00 98.25 86 LEU A O 1
ATOM 678 N N . VAL A 1 87 ? -2.514 -4.354 5.448 1.00 98.25 87 VAL A N 1
ATOM 679 C CA . VAL A 1 87 ? -2.208 -3.856 6.799 1.00 98.25 87 VAL A CA 1
ATOM 680 C C . VAL A 1 87 ? -3.274 -2.866 7.268 1.00 98.25 87 VAL A C 1
ATOM 682 O O . VAL A 1 87 ? -3.720 -2.963 8.412 1.00 98.25 87 VAL A O 1
ATOM 685 N N . GLN A 1 88 ? -3.722 -1.959 6.398 1.00 98.25 88 GLN A N 1
ATOM 686 C CA . GLN A 1 88 ? -4.798 -1.013 6.705 1.00 98.25 88 GLN A CA 1
ATOM 687 C C . GLN A 1 88 ? -6.111 -1.735 7.029 1.00 98.25 88 GLN A C 1
ATOM 689 O O . GLN A 1 88 ? -6.761 -1.400 8.019 1.00 98.25 88 GLN A O 1
ATOM 694 N N . GLU A 1 89 ? -6.466 -2.774 6.270 1.00 98.38 89 GLU A N 1
ATOM 695 C CA . GLU A 1 89 ? -7.652 -3.591 6.541 1.00 98.38 89 GLU A CA 1
ATOM 696 C C . GLU A 1 89 ? -7.565 -4.280 7.914 1.00 98.38 89 GLU A C 1
ATOM 698 O O . GLU A 1 89 ? -8.506 -4.238 8.711 1.00 98.38 89 GLU A O 1
ATOM 703 N N . LYS A 1 90 ? -6.410 -4.880 8.235 1.00 98.31 90 LYS A N 1
ATOM 704 C CA . LYS A 1 90 ? -6.174 -5.510 9.544 1.00 98.31 90 LYS A CA 1
ATOM 705 C C . LYS A 1 90 ? -6.253 -4.501 10.690 1.00 98.31 90 LYS A C 1
ATOM 707 O O . LYS A 1 90 ? -6.786 -4.833 11.750 1.00 98.31 90 LYS A O 1
ATOM 712 N N . LEU A 1 91 ? -5.736 -3.288 10.493 1.00 98.12 91 LEU A N 1
ATOM 713 C CA . LEU A 1 91 ? -5.810 -2.214 11.481 1.00 98.12 91 LEU A CA 1
ATOM 714 C C . LEU A 1 91 ? -7.264 -1.795 11.729 1.00 98.12 91 LEU A C 1
ATOM 716 O O . LEU A 1 91 ? -7.677 -1.696 12.883 1.00 98.12 91 LEU A O 1
ATOM 720 N N . ALA A 1 92 ? -8.046 -1.611 10.662 1.00 98.19 92 ALA A N 1
ATOM 721 C CA . ALA A 1 92 ? -9.457 -1.245 10.751 1.00 98.19 92 ALA A CA 1
ATOM 722 C C . ALA A 1 92 ? -10.270 -2.301 11.518 1.00 98.19 92 ALA A C 1
ATOM 724 O O . ALA A 1 92 ? -11.009 -1.956 12.440 1.00 98.19 92 ALA A O 1
ATOM 725 N N . LYS A 1 93 ? -10.060 -3.590 11.215 1.00 98.31 93 LYS A N 1
ATOM 726 C CA . LYS A 1 93 ? -10.693 -4.705 11.941 1.00 98.31 93 LYS A CA 1
ATOM 727 C C . LYS A 1 93 ? -10.352 -4.690 13.432 1.00 98.31 93 LYS A C 1
ATOM 729 O O . LYS A 1 93 ? -11.246 -4.773 14.270 1.00 98.31 93 LYS A O 1
ATOM 734 N N . ARG A 1 94 ? -9.074 -4.508 13.784 1.00 98.19 94 ARG A N 1
ATOM 735 C CA . ARG A 1 94 ? -8.655 -4.410 15.194 1.00 98.19 94 ARG A CA 1
ATOM 736 C C . ARG A 1 94 ? -9.250 -3.196 15.905 1.00 98.19 94 ARG A C 1
ATOM 738 O O . ARG A 1 94 ? -9.624 -3.302 17.070 1.00 98.19 94 ARG A O 1
ATOM 745 N N . ALA A 1 95 ? -9.340 -2.052 15.232 1.00 98.31 95 ALA A N 1
ATOM 746 C CA . ALA A 1 95 ? -9.966 -0.859 15.795 1.00 98.31 95 ALA A CA 1
ATOM 747 C C . ALA A 1 95 ? -11.460 -1.090 16.081 1.00 98.31 95 ALA A C 1
ATOM 749 O O . ALA A 1 95 ? -11.952 -0.697 17.139 1.00 98.31 95 ALA A O 1
ATOM 750 N N . GLU A 1 96 ? -12.167 -1.785 15.186 1.00 98.44 96 GLU A N 1
ATOM 751 C CA . GLU A 1 96 ? -13.564 -2.173 15.393 1.00 98.44 96 GLU A CA 1
ATOM 752 C C . GLU A 1 96 ? -13.724 -3.117 16.597 1.00 98.44 96 GLU A C 1
ATOM 754 O O . GLU A 1 96 ? -14.594 -2.905 17.447 1.00 98.44 96 GLU A O 1
ATOM 759 N N . GLU A 1 97 ? -12.869 -4.136 16.708 1.00 98.50 97 GLU A N 1
ATOM 760 C CA . GLU A 1 97 ? -12.856 -5.069 17.843 1.00 98.50 97 GLU A CA 1
ATOM 761 C C . GLU A 1 97 ? -12.611 -4.347 19.175 1.00 98.50 97 GLU A C 1
ATOM 763 O O . GLU A 1 97 ? -13.342 -4.574 20.143 1.00 98.50 97 GLU A O 1
ATOM 768 N N . LEU A 1 98 ? -11.642 -3.426 19.216 1.00 98.31 98 LEU A N 1
ATOM 769 C CA . LEU A 1 98 ? -11.373 -2.593 20.390 1.00 98.31 98 LEU A CA 1
ATOM 770 C C . LEU A 1 98 ? -12.568 -1.706 20.747 1.00 98.31 98 LEU A C 1
ATOM 772 O O . LEU A 1 98 ? -12.915 -1.598 21.922 1.00 98.31 98 LEU A O 1
ATOM 776 N N . GLY A 1 99 ? -13.239 -1.119 19.753 1.00 98.50 99 GLY A N 1
ATOM 777 C CA . GLY A 1 99 ? -14.454 -0.331 19.966 1.00 98.50 99 GLY A CA 1
ATOM 778 C C . GLY A 1 99 ? -15.590 -1.159 20.575 1.00 98.50 99 GLY A C 1
ATOM 779 O O . GLY A 1 99 ? -16.229 -0.729 21.539 1.00 98.50 99 GLY A O 1
ATOM 780 N N . LYS A 1 100 ? -15.809 -2.383 20.075 1.00 98.44 100 LYS A N 1
ATOM 781 C CA . LYS A 1 100 ? -16.790 -3.327 20.643 1.00 98.44 100 LYS A CA 1
ATOM 782 C C . LYS A 1 100 ? -16.436 -3.707 22.080 1.00 98.44 100 LYS A C 1
ATOM 784 O O . LYS A 1 100 ? -17.314 -3.718 22.943 1.00 98.44 100 LYS A O 1
ATOM 789 N N . PHE A 1 101 ? -15.162 -3.986 22.344 1.00 98.31 101 PHE A N 1
ATOM 790 C CA . PHE A 1 101 ? -14.680 -4.332 23.678 1.00 98.31 101 PHE A CA 1
ATOM 791 C C . PHE A 1 101 ? -14.847 -3.174 24.673 1.00 98.31 101 PHE A C 1
ATOM 793 O O . PHE A 1 101 ? -15.404 -3.369 25.752 1.00 98.31 101 PHE A O 1
ATOM 800 N N . ALA A 1 102 ? -14.460 -1.956 24.289 1.00 98.38 102 ALA A N 1
ATOM 801 C CA . ALA A 1 102 ? -14.633 -0.761 25.112 1.00 98.38 102 ALA A CA 1
ATOM 802 C C . ALA A 1 102 ? -16.112 -0.501 25.439 1.00 98.38 102 ALA A C 1
ATOM 804 O O . ALA A 1 102 ? -16.457 -0.214 26.585 1.00 98.38 102 ALA A O 1
ATOM 805 N N . LYS A 1 103 ? -17.008 -0.678 24.457 1.00 98.31 103 LYS A N 1
ATOM 806 C CA . LYS A 1 103 ? -18.456 -0.564 24.675 1.00 98.31 103 LYS A CA 1
ATOM 807 C C . LYS A 1 103 ? -18.967 -1.601 25.676 1.00 98.31 103 LYS A C 1
ATOM 809 O O . LYS A 1 103 ? -19.773 -1.267 26.541 1.00 98.31 103 LYS A O 1
ATOM 814 N N . LYS A 1 104 ? -18.487 -2.844 25.587 1.00 98.44 104 LYS A N 1
ATOM 815 C CA . LYS A 1 104 ? -18.844 -3.903 26.539 1.00 98.44 104 LYS A CA 1
ATOM 816 C C . LYS A 1 104 ? -18.414 -3.539 27.963 1.00 98.44 104 LYS A C 1
ATOM 818 O O . LYS A 1 104 ? -19.251 -3.577 28.859 1.00 98.44 104 LYS A O 1
ATOM 823 N N . LEU A 1 105 ? -17.165 -3.107 28.149 1.00 98.06 105 LEU A N 1
ATOM 824 C CA . LEU A 1 105 ? -16.668 -2.654 29.453 1.00 98.06 105 LEU A CA 1
ATOM 825 C C . LEU A 1 105 ? -17.473 -1.473 30.004 1.00 98.06 105 LEU A C 1
ATOM 827 O O . LEU A 1 105 ? -17.806 -1.452 31.185 1.00 98.06 105 LEU A O 1
ATOM 831 N N . SER A 1 106 ? -17.826 -0.507 29.155 1.00 98.25 106 SER A N 1
ATOM 832 C CA . SER A 1 106 ? -18.641 0.637 29.570 1.00 98.25 106 SER A CA 1
ATOM 833 C C . SER A 1 106 ? -20.025 0.210 30.066 1.00 98.25 106 SER A C 1
ATOM 835 O O . SER A 1 106 ? -20.496 0.744 31.069 1.00 98.25 106 SER A O 1
ATOM 837 N N . ASN A 1 107 ? -20.665 -0.756 29.401 1.00 98.44 107 ASN A N 1
ATOM 838 C CA . ASN A 1 107 ? -21.962 -1.287 29.824 1.00 98.44 107 ASN A CA 1
ATOM 839 C C . ASN A 1 107 ? -21.864 -2.060 31.148 1.00 98.44 107 ASN A C 1
ATOM 841 O O . ASN A 1 107 ? -22.732 -1.925 32.011 1.00 98.44 107 ASN A O 1
ATOM 845 N N . GLU A 1 108 ? -20.808 -2.859 31.321 1.00 98.31 108 GLU A N 1
ATOM 846 C CA . GLU A 1 108 ? -20.558 -3.591 32.567 1.00 98.31 108 GLU A CA 1
ATOM 847 C C . GLU A 1 108 ? -20.329 -2.624 33.736 1.00 98.31 108 GLU A C 1
ATOM 849 O O . GLU A 1 108 ? -20.967 -2.763 34.777 1.00 98.31 108 GLU A O 1
ATOM 854 N N . LEU A 1 109 ? -19.505 -1.586 33.549 1.00 98.25 109 LEU A N 1
ATOM 855 C CA . LEU A 1 109 ? -19.290 -0.539 34.556 1.00 98.25 109 LEU A CA 1
ATOM 856 C C . LEU A 1 109 ? -20.582 0.195 34.922 1.00 98.25 109 LEU A C 1
ATOM 858 O O . LEU A 1 109 ? -20.830 0.445 36.100 1.00 98.25 109 LEU A O 1
ATOM 862 N N . HIS A 1 110 ? -21.414 0.521 33.931 1.00 97.75 110 HIS A N 1
ATOM 863 C CA . HIS A 1 110 ? -22.711 1.143 34.181 1.00 97.75 110 HIS A CA 1
ATOM 864 C C . HIS A 1 110 ? -23.603 0.246 35.049 1.00 97.75 110 HIS A C 1
ATOM 866 O O . HIS A 1 110 ? -24.122 0.700 36.065 1.00 97.75 110 HIS A O 1
ATOM 872 N N . THR A 1 111 ? -23.680 -1.044 34.710 1.00 98.19 111 THR A N 1
ATOM 873 C CA . THR A 1 111 ? -24.450 -2.040 35.471 1.00 98.19 111 THR A CA 1
ATOM 874 C C . THR A 1 111 ? -23.955 -2.146 36.916 1.00 98.19 111 THR A C 1
ATOM 876 O O . THR A 1 111 ? -24.752 -2.129 37.853 1.00 98.19 111 THR A O 1
ATOM 879 N N . TYR A 1 112 ? -22.636 -2.209 37.127 1.00 98.19 112 TYR A N 1
ATOM 880 C CA . TYR A 1 112 ? -22.071 -2.257 38.477 1.00 98.19 112 TYR A CA 1
ATOM 881 C C . TYR A 1 112 ? -22.365 -0.988 39.280 1.00 98.19 112 TYR A C 1
ATOM 883 O O . TYR A 1 112 ? -22.717 -1.092 40.454 1.00 98.19 112 TYR A O 1
ATOM 891 N N . ASN A 1 113 ? -22.290 0.193 38.662 1.00 98.19 113 ASN A N 1
ATOM 892 C CA . ASN A 1 113 ? -22.655 1.444 39.328 1.00 98.19 113 ASN A CA 1
ATOM 893 C C . ASN A 1 113 ? -24.124 1.445 39.771 1.00 98.19 113 ASN A C 1
ATOM 895 O O . ASN A 1 113 ? -24.414 1.802 40.911 1.00 98.19 113 ASN A O 1
ATOM 899 N N . GLU A 1 114 ? -25.052 0.996 38.922 1.00 97.88 114 GLU A N 1
ATOM 900 C CA . GLU A 1 114 ? -26.467 0.877 39.300 1.00 97.88 114 GLU A CA 1
ATOM 901 C C . GLU A 1 114 ? -26.674 -0.085 40.479 1.00 97.88 114 GLU A C 1
ATOM 903 O O . GLU A 1 114 ? -27.430 0.209 41.411 1.00 97.88 114 GLU A O 1
ATOM 908 N N . MET A 1 115 ? -25.966 -1.219 40.479 1.00 97.94 115 MET A N 1
ATOM 909 C CA . MET A 1 115 ? -26.008 -2.178 41.584 1.00 97.94 115 MET A CA 1
ATOM 910 C C . MET A 1 115 ? -25.489 -1.575 42.893 1.00 97.94 115 MET A C 1
ATOM 912 O O . MET A 1 115 ? -26.110 -1.793 43.937 1.00 97.94 115 MET A O 1
ATOM 916 N N . ILE A 1 116 ? -24.394 -0.808 42.841 1.00 97.69 116 ILE A N 1
ATOM 917 C CA . ILE A 1 116 ? -23.824 -0.109 44.000 1.00 97.69 116 ILE A CA 1
ATOM 918 C C . ILE A 1 116 ? -24.842 0.881 44.563 1.00 97.69 116 ILE A C 1
ATOM 920 O O . ILE A 1 116 ? -25.194 0.765 45.735 1.00 97.69 116 ILE A O 1
ATOM 924 N N . TYR A 1 117 ? -25.403 1.766 43.734 1.00 96.88 117 TYR A N 1
ATOM 925 C CA . TYR A 1 117 ? -26.396 2.748 44.188 1.00 96.88 117 TYR A CA 1
ATOM 926 C C . TYR A 1 117 ? -27.635 2.092 44.813 1.00 96.88 117 TYR A C 1
ATOM 928 O O . TYR A 1 117 ? -28.140 2.534 45.848 1.00 96.88 117 TYR A O 1
ATOM 936 N N . SER A 1 118 ? -28.123 0.997 44.222 1.00 97.25 118 SER A N 1
ATOM 937 C CA . SER A 1 118 ? -29.217 0.211 44.804 1.00 97.25 118 SER A CA 1
ATOM 938 C C . SER A 1 118 ? -28.822 -0.399 46.158 1.00 97.25 118 SER A C 1
ATOM 940 O O . SER A 1 118 ? -29.618 -0.382 47.102 1.00 97.25 118 SER A O 1
ATOM 942 N N . GLY A 1 119 ? -27.609 -0.946 46.265 1.00 97.44 119 GLY A N 1
ATOM 943 C CA . GLY A 1 119 ? -27.067 -1.507 47.502 1.00 97.44 119 GLY A CA 1
ATOM 944 C C . GLY A 1 11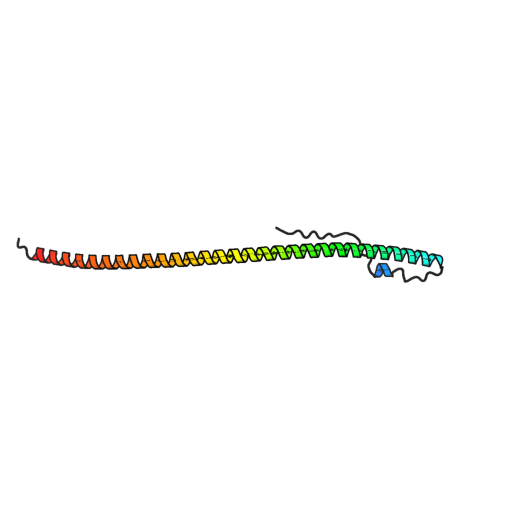9 ? -26.958 -0.465 48.614 1.00 97.44 119 GLY A C 1
ATOM 945 O O . GLY A 1 119 ? -27.461 -0.695 49.713 1.00 97.44 119 GLY A O 1
ATOM 946 N N . GLU A 1 120 ? -26.391 0.702 48.307 1.00 97.38 120 GLU A N 1
ATOM 947 C CA . GLU A 1 120 ? -26.281 1.840 49.223 1.00 97.38 120 GLU A CA 1
ATOM 948 C C . GLU A 1 120 ? -27.659 2.292 49.715 1.00 97.38 120 GLU A C 1
ATOM 950 O O . GLU A 1 120 ? -27.875 2.411 50.920 1.00 97.38 120 GLU A O 1
ATOM 955 N N . SER A 1 121 ? -28.636 2.438 48.811 1.00 96.88 121 SER A N 1
ATOM 956 C CA . SER A 1 121 ? -30.003 2.824 49.183 1.00 96.88 121 SER A CA 1
ATOM 957 C C . SER A 1 121 ? -30.652 1.829 50.149 1.00 96.88 121 SER A C 1
ATOM 959 O O . SER A 1 121 ? -31.296 2.230 51.123 1.00 96.88 121 SER A O 1
ATOM 961 N N . LYS A 1 122 ? -30.480 0.522 49.910 1.00 97.38 122 LYS A N 1
ATOM 962 C CA . LYS A 1 122 ? -30.992 -0.530 50.802 1.00 97.38 122 LYS A CA 1
ATOM 963 C C . LYS A 1 122 ? -30.301 -0.494 52.164 1.00 97.38 122 LYS A C 1
ATOM 965 O O . LYS A 1 122 ? -30.985 -0.590 53.181 1.00 97.38 122 LYS A O 1
ATOM 970 N N . LEU A 1 123 ? -28.979 -0.319 52.189 1.00 97.44 123 LEU A N 1
ATOM 971 C CA . LEU A 1 123 ? -28.206 -0.224 53.425 1.00 97.44 123 LEU A CA 1
ATOM 972 C C . LEU A 1 123 ? -28.648 0.980 54.265 1.00 97.44 123 LEU A C 1
ATOM 974 O O . LEU A 1 123 ? -28.892 0.830 55.459 1.00 97.44 123 LEU A O 1
ATOM 978 N N . SER A 1 124 ? -28.831 2.152 53.647 1.00 96.69 124 SER A N 1
ATOM 979 C CA . SER A 1 124 ? -29.313 3.350 54.342 1.00 96.69 124 SER A CA 1
ATOM 980 C C . SER A 1 124 ? -30.689 3.148 54.980 1.00 96.69 124 SER A C 1
ATOM 982 O O . SER A 1 124 ? -30.920 3.625 56.089 1.00 96.69 124 SER A O 1
ATOM 984 N N . ARG A 1 125 ? -31.602 2.425 54.315 1.00 96.12 125 ARG A N 1
ATOM 985 C CA . ARG A 1 125 ? -32.917 2.092 54.893 1.00 96.12 125 ARG A CA 1
ATOM 986 C C . ARG A 1 125 ? -32.778 1.183 56.110 1.00 96.12 125 ARG A C 1
ATOM 988 O O . ARG A 1 125 ? -33.317 1.508 57.158 1.00 96.12 125 ARG A O 1
ATOM 995 N N . LEU A 1 126 ? -31.999 0.107 55.992 1.00 96.56 126 LEU A N 1
ATOM 996 C CA . LEU A 1 126 ? -31.765 -0.826 57.098 1.00 96.56 126 LEU A CA 1
ATOM 997 C C . LEU A 1 126 ? -31.120 -0.145 58.311 1.00 96.56 126 LEU A C 1
ATOM 999 O O . LEU A 1 126 ? -31.508 -0.424 59.441 1.00 96.56 126 LEU A O 1
ATOM 1003 N N . LEU A 1 127 ? -30.161 0.761 58.090 1.00 95.38 127 LEU A N 1
ATOM 1004 C CA . LEU A 1 127 ? -29.539 1.537 59.167 1.00 95.38 127 LEU A CA 1
ATOM 1005 C C . LEU A 1 127 ? -30.560 2.421 59.890 1.00 95.38 127 LEU A C 1
ATOM 1007 O O . LEU A 1 127 ? -30.594 2.430 61.119 1.00 95.38 127 LEU A O 1
ATOM 1011 N N . LYS A 1 128 ? -31.432 3.099 59.138 1.00 94.81 128 LYS A N 1
ATOM 1012 C CA . LYS A 1 128 ? -32.501 3.929 59.704 1.00 94.81 128 LYS A CA 1
ATOM 1013 C C . LYS A 1 128 ? -33.505 3.103 60.514 1.00 94.81 128 LYS A C 1
ATOM 1015 O O . LYS A 1 128 ? -33.898 3.516 61.603 1.00 94.81 128 LYS A O 1
ATOM 1020 N N . ASP A 1 129 ? -33.899 1.939 60.005 1.00 94.94 129 ASP A N 1
ATOM 1021 C CA . ASP A 1 129 ? -34.812 1.034 60.710 1.00 94.94 129 ASP A CA 1
ATOM 1022 C C . ASP A 1 129 ? -34.178 0.523 62.018 1.00 94.94 129 ASP A C 1
ATOM 1024 O O . ASP A 1 129 ? -34.830 0.509 63.062 1.00 94.94 129 ASP A O 1
ATOM 1028 N N . LEU A 1 130 ? -32.885 0.174 61.995 1.00 92.94 130 LEU A N 1
ATOM 1029 C CA . LEU A 1 130 ? -32.134 -0.266 63.176 1.00 92.94 130 LEU A CA 1
ATOM 1030 C C . LEU A 1 130 ? -32.039 0.831 64.250 1.00 92.94 130 LEU A C 1
ATOM 1032 O O . LEU A 1 130 ? -32.208 0.550 65.438 1.00 92.94 130 LEU A O 1
ATOM 1036 N N . GLU A 1 131 ? -31.765 2.074 63.847 1.00 91.62 131 GLU A N 1
ATOM 1037 C CA . GLU A 1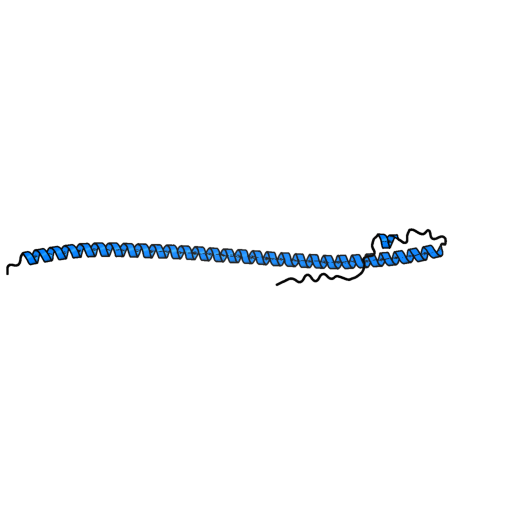 131 ? -31.770 3.230 64.752 1.00 91.62 131 GLU A CA 1
ATOM 1038 C C . GLU A 1 131 ? -33.145 3.430 65.398 1.00 91.62 131 GLU A C 1
ATOM 1040 O O . GLU A 1 131 ? -33.225 3.640 66.609 1.00 91.62 131 GLU A O 1
ATOM 1045 N N . GLY A 1 132 ? -34.223 3.289 64.621 1.00 87.31 132 GLY A N 1
ATOM 1046 C CA . GLY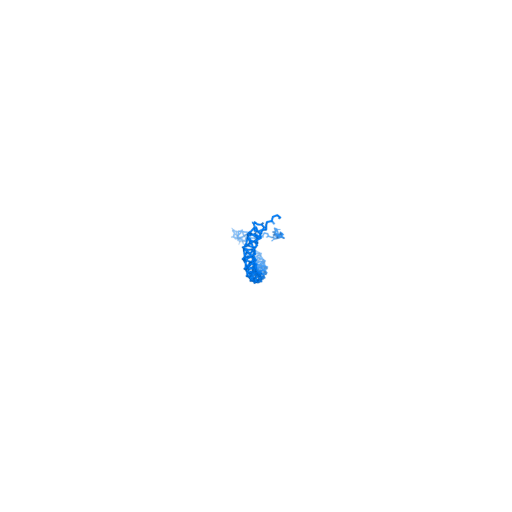 A 1 132 ? -35.592 3.362 65.129 1.00 87.31 132 GLY A CA 1
ATOM 1047 C C . GLY A 1 132 ? -35.905 2.290 66.176 1.00 87.31 132 GLY A C 1
ATOM 1048 O O . GLY A 1 132 ? -36.504 2.598 67.203 1.00 87.31 132 GLY A O 1
ATOM 1049 N N . VAL A 1 133 ? -35.452 1.049 65.968 1.00 87.56 133 VAL A N 1
ATOM 1050 C CA . VAL A 1 133 ? -35.633 -0.046 66.941 1.00 87.56 133 VAL A CA 1
ATOM 1051 C C . VAL A 1 133 ? -34.854 0.214 68.232 1.00 87.56 133 VAL A C 1
ATOM 1053 O O . VAL A 1 133 ? -35.396 0.014 69.318 1.00 87.56 133 VAL A O 1
ATOM 1056 N N . LYS A 1 134 ? -33.610 0.708 68.145 1.00 81.06 134 LYS A N 1
ATOM 1057 C CA . LYS A 1 134 ? -32.812 1.055 69.336 1.00 81.06 134 LYS A CA 1
ATOM 1058 C C . LYS A 1 134 ? -33.461 2.145 70.187 1.00 81.06 134 LYS A C 1
ATOM 1060 O O . LYS A 1 134 ? -33.345 2.101 71.403 1.00 81.06 134 LYS A O 1
ATOM 1065 N N . GLN A 1 135 ? -34.152 3.101 69.569 1.00 76.06 135 GLN A N 1
ATOM 1066 C CA . GLN A 1 135 ? -34.860 4.165 70.290 1.00 76.06 135 GLN A CA 1
ATOM 1067 C C . GLN A 1 135 ? -36.148 3.686 70.985 1.00 76.06 135 GLN A C 1
ATOM 1069 O O . GLN A 1 135 ? -36.702 4.418 71.799 1.00 76.06 135 GLN A O 1
ATOM 1074 N N . GLN A 1 136 ? -36.638 2.483 70.669 1.00 72.00 136 GLN A N 1
ATOM 1075 C CA . GLN A 1 136 ? -37.884 1.923 71.205 1.00 72.00 136 GLN A CA 1
ATOM 1076 C C . GLN A 1 136 ? -37.674 0.846 72.282 1.00 72.00 136 GLN A C 1
ATOM 1078 O O . GLN A 1 136 ? -38.658 0.377 72.853 1.00 72.00 136 GLN A O 1
ATOM 1083 N N . GLN A 1 137 ? -36.433 0.448 72.582 1.00 53.34 137 GLN A N 1
ATOM 1084 C CA . GLN A 1 137 ? -36.139 -0.427 73.721 1.00 53.34 137 GLN A CA 1
ATOM 1085 C C . GLN A 1 137 ? -35.950 0.419 74.993 1.00 53.34 137 GLN A C 1
ATOM 1087 O O . GLN A 1 137 ? -35.024 1.229 75.021 1.00 53.34 137 GLN A O 1
ATOM 1092 N N . PRO A 1 138 ? -36.805 0.280 76.026 1.00 55.50 138 PRO A N 1
ATOM 1093 C CA . PRO A 1 138 ? -36.529 0.858 77.337 1.00 55.50 138 PRO A CA 1
ATOM 1094 C C . PRO A 1 138 ? -35.420 0.057 78.039 1.00 55.50 138 PRO A C 1
ATOM 1096 O O . PRO A 1 138 ? -35.311 -1.149 77.804 1.00 55.50 138 PRO A O 1
ATOM 1099 N N . ASP A 1 139 ? -34.619 0.754 78.854 1.00 59.53 139 ASP A N 1
ATOM 1100 C CA . ASP A 1 139 ? -33.516 0.200 79.665 1.00 59.53 139 ASP A CA 1
ATOM 1101 C C . ASP A 1 139 ? -33.893 -1.075 80.446 1.00 59.53 139 ASP A C 1
ATOM 1103 O O . ASP A 1 139 ? -35.020 -1.136 81.002 1.00 59.53 139 ASP A O 1
#

Sequence (139 aa):
MTGNVTVHEEAGLVPTSQQLLTGFAEEPNDSLYGESQITTYLDSFEKAVEYLEASETEFRAEVDALDQQIRNYNAELDRRAEALSLVQEKLAKRAEELGKFAKKLSNELHTYNEMIYSGESKLSRLLKDLEGVKQQQPD

Secondary structure (DSSP, 8-state):
----------S--PPPHHHHHTTSSS---SHHHHHHHHHHHHHHHHHHHHHHHHHHHHHHHHHHHHHHHHHHHHHHHHHHHHHHHHHHHHHHHHHHHHHHHHHHHHHHHHHHHHHHHHHHHHHHHHHHHHHHHHTT---

pLDDT: mean 80.14, std 21.57, range [35.62, 98.5]

Radius of gyration: 47.91 Å; chains: 1; bounding box: 86×28×140 Å

Organism: Varroa destructor (NCBI:txid109461)

Foldseek 3Di:
DDDPPPPPDDDDDLCPPVNLCVLVPDDPPDPVVVVVSVVVSVVVVVVSVVVVVVVVVVVVVVVVVVVVVVVVVVVVVVVVVVVVVVVVVVVVVVVVVVVVVVVVVVVVVVVVVVVVVVVVVVVVVVVVVVVVVVVPDDD